Protein AF-A0A2J6X4W5-F1 (afdb_monomer)

Secondary structure (DSSP, 8-state):
---HHHHHHHHHHT---HHHHHHHHHHHHHHHHHHHHS---EEEEEETTTTEEEEEEEEEE-SS-S-TTTEE-HHHHTTT-SS--TT-EEEEEE-GGG--

Organism: NCBI:txid693075

InterPro domains:
  IPR013735 Transcription factor NusA, N-terminal [PF08529] (4-94)
  IPR030842 Transcription factor NusA, prokaryotes [PTHR22648] (5-98)
  IPR036555 NusA, N-terminal domain superfamily [G3DSA:3.30.1480.10] (4-100)
  IPR036555 NusA, N-terminal domain superfamily [SSF69705] (5-97)

Mean predicted aligned error: 3.82 Å

Nearest PDB structures (foldseek):
  2mt4-assembly1_A  TM=7.491E-01  e=1.022E-05  Bacillus subtilis subsp. subtilis str. 168
  1hh2-assembly1_P  TM=7.372E-01  e=2.502E-05  Thermotoga maritima
  2kwp-assembly1_A  TM=6.740E-01  e=2.502E-05  Escherichia coli K-12
  7ubn-assembly1_N  TM=5.355E-01  e=2.066E-04  Escherichia coli
  5ms0-assembly1_M  TM=5.727E-01  e=3.676E-03  Escherichia coli K-12

pLDDT: mean 92.98, std 5.66, range [69.38, 98.5]

Structure (mmCIF, N/CA/C/O backbone):
data_AF-A0A2J6X4W5-F1
#
_entry.id   AF-A0A2J6X4W5-F1
#
loop_
_atom_site.group_PDB
_atom_site.id
_atom_site.type_symbol
_atom_site.label_atom_id
_atom_site.label_alt_id
_atom_site.label_comp_id
_atom_site.label_asym_id
_atom_site.label_entity_id
_atom_site.label_seq_id
_atom_site.pdbx_PDB_ins_code
_atom_site.Cartn_x
_atom_site.Cartn_y
_atom_site.Cartn_z
_atom_site.occupancy
_atom_site.B_iso_or_equiv
_atom_site.auth_seq_id
_atom_site.auth_comp_id
_atom_site.auth_asym_id
_atom_site.auth_atom_id
_atom_site.pdbx_PDB_model_num
ATOM 1 N N . MET A 1 1 ? -6.925 -5.078 11.619 1.00 71.31 1 MET A N 1
ATOM 2 C CA . MET A 1 1 ? -8.252 -4.434 11.614 1.00 71.31 1 MET A CA 1
ATOM 3 C C . MET A 1 1 ? -8.226 -3.403 12.722 1.00 71.31 1 MET A C 1
ATOM 5 O O . MET A 1 1 ? -7.783 -3.751 13.809 1.00 71.31 1 MET A O 1
ATOM 9 N N . ILE A 1 2 ? -8.571 -2.154 12.424 1.00 79.44 2 ILE A N 1
ATOM 10 C CA . ILE A 1 2 ? -8.770 -1.116 13.432 1.00 79.44 2 ILE A CA 1
ATOM 11 C C . ILE A 1 2 ? -10.074 -1.424 14.159 1.00 79.44 2 ILE A C 1
ATOM 13 O O . ILE A 1 2 ? -11.086 -1.707 13.515 1.00 79.44 2 ILE A O 1
ATOM 17 N N . ASP A 1 3 ? -10.046 -1.352 15.484 1.00 85.62 3 ASP A N 1
ATOM 18 C CA . ASP A 1 3 ? -11.259 -1.424 16.282 1.00 85.62 3 ASP A CA 1
ATOM 19 C C . ASP A 1 3 ? -11.975 -0.065 16.287 1.00 85.62 3 ASP A C 1
ATOM 21 O O . ASP A 1 3 ? -11.535 0.900 16.913 1.00 85.62 3 ASP A O 1
ATOM 25 N N . ILE A 1 4 ? -13.081 0.012 15.547 1.00 83.88 4 ILE A N 1
ATOM 26 C CA . ILE A 1 4 ? -13.877 1.235 15.394 1.00 83.88 4 ILE A CA 1
ATOM 27 C C . ILE A 1 4 ? -14.533 1.648 16.714 1.00 83.88 4 ILE A C 1
ATOM 29 O O . ILE A 1 4 ? -14.731 2.840 16.944 1.00 83.88 4 ILE A O 1
ATOM 33 N N . GLU A 1 5 ? -14.855 0.691 17.585 1.00 84.62 5 GLU A N 1
ATOM 34 C CA . GLU A 1 5 ? -15.455 1.002 18.883 1.00 84.62 5 GLU A CA 1
ATOM 35 C C . GLU A 1 5 ? -14.441 1.720 19.781 1.00 84.62 5 GLU A C 1
ATOM 37 O O . GLU A 1 5 ? -1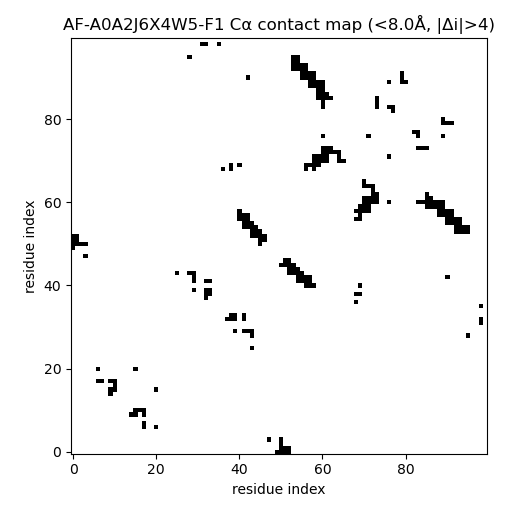4.763 2.738 20.392 1.00 84.62 5 GLU A O 1
ATOM 42 N N . THR A 1 6 ? -13.181 1.271 19.761 1.00 86.19 6 THR A N 1
ATOM 43 C CA . THR A 1 6 ? -12.072 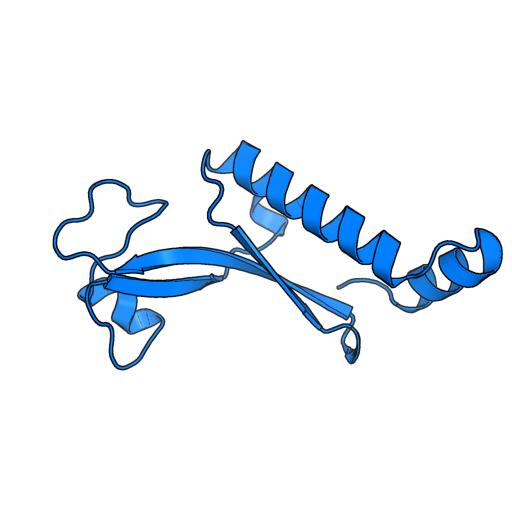1.971 20.425 1.00 86.19 6 THR A CA 1
ATOM 44 C C . THR A 1 6 ? -11.921 3.405 19.907 1.00 86.19 6 THR A C 1
ATOM 46 O O . THR A 1 6 ? -11.822 4.329 20.711 1.00 86.19 6 THR A O 1
ATOM 49 N N . LEU A 1 7 ? -11.980 3.627 18.588 1.00 86.19 7 LEU A N 1
ATOM 50 C CA . LEU A 1 7 ? -11.898 4.985 18.027 1.00 86.19 7 LEU A CA 1
ATOM 51 C C . LEU A 1 7 ? -13.044 5.895 18.495 1.00 86.19 7 LEU A C 1
ATOM 53 O O . LEU A 1 7 ? -12.806 7.057 18.814 1.00 86.19 7 LEU A O 1
ATOM 57 N N . ARG A 1 8 ? -14.278 5.378 18.567 1.00 85.12 8 ARG A N 1
ATOM 58 C CA . ARG A 1 8 ? -15.441 6.140 19.061 1.00 85.12 8 ARG A CA 1
ATOM 59 C C . ARG A 1 8 ? -15.312 6.517 20.531 1.00 85.12 8 ARG A C 1
ATOM 61 O O . ARG A 1 8 ? -15.739 7.603 20.918 1.00 85.12 8 ARG A O 1
ATOM 68 N N . ASN A 1 9 ? -14.755 5.623 21.347 1.00 87.94 9 ASN A N 1
ATOM 69 C CA . ASN A 1 9 ? -14.535 5.902 22.762 1.00 87.94 9 ASN A CA 1
ATOM 70 C C . ASN A 1 9 ? -13.503 7.017 22.940 1.00 87.94 9 ASN A C 1
ATOM 72 O O . ASN A 1 9 ? -13.777 7.961 23.673 1.00 87.94 9 ASN A O 1
ATOM 76 N N . ILE A 1 10 ? -12.392 6.974 22.197 1.00 85.94 10 ILE A N 1
ATOM 77 C CA . ILE A 1 10 ? -11.375 8.036 22.236 1.00 85.94 10 ILE A CA 1
ATOM 78 C C . ILE A 1 10 ? -11.971 9.379 21.783 1.00 85.94 10 ILE A C 1
ATOM 80 O O . ILE A 1 10 ? -11.762 10.392 22.444 1.00 85.94 10 ILE A O 1
ATOM 84 N N . GLU A 1 11 ? -12.782 9.392 20.721 1.00 88.19 11 GLU A N 1
ATOM 85 C CA . GLU A 1 11 ? -13.472 10.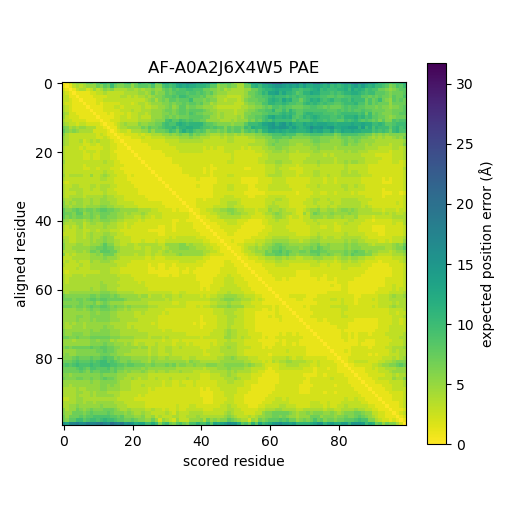607 20.256 1.00 88.19 11 GLU A CA 1
ATOM 86 C C . GLU A 1 11 ? -14.390 11.205 21.334 1.00 88.19 11 GLU A C 1
ATOM 88 O O . GLU A 1 11 ? -14.465 12.423 21.493 1.00 88.19 11 GLU A O 1
ATOM 93 N N . LYS A 1 12 ? -15.062 10.355 22.116 1.00 89.44 12 LYS A N 1
ATOM 94 C CA . LYS A 1 12 ? -15.973 10.783 23.182 1.00 89.44 12 LYS A CA 1
ATOM 95 C C . LYS A 1 12 ? -15.255 11.227 24.462 1.00 89.44 12 LYS A C 1
ATOM 97 O O . LYS A 1 12 ? -15.742 12.140 25.126 1.00 89.44 12 LYS A O 1
ATOM 102 N N . GLU A 1 13 ? -14.175 10.550 24.841 1.00 90.81 13 GLU A N 1
ATOM 103 C CA . GLU A 1 13 ? -13.468 10.767 26.112 1.00 90.81 13 GLU A CA 1
ATOM 104 C C . GLU A 1 13 ? -12.406 11.864 26.003 1.00 90.81 13 GLU A C 1
ATOM 106 O O . GLU A 1 13 ? -12.361 12.758 26.845 1.00 90.81 13 GLU A O 1
ATOM 111 N N . GLU A 1 14 ? -11.605 11.833 24.938 1.00 87.50 14 GLU A N 1
ATOM 112 C CA . GLU A 1 14 ? -10.466 12.735 24.729 1.00 87.50 14 GLU A CA 1
ATOM 113 C C . GLU A 1 14 ? -10.813 13.905 23.791 1.00 87.50 14 GLU A C 1
ATOM 115 O O . GLU A 1 14 ? -10.050 14.862 23.672 1.00 87.50 14 GLU A O 1
ATOM 120 N N . GLY A 1 15 ? -11.964 13.848 23.106 1.00 88.56 15 GLY A N 1
ATOM 121 C CA . GLY A 1 15 ? -12.399 14.882 22.160 1.00 88.56 15 GLY A CA 1
ATOM 122 C C . GLY A 1 15 ? -11.604 14.912 20.852 1.00 88.56 15 GLY A C 1
ATOM 123 O O . GLY A 1 15 ? -11.739 15.865 20.086 1.00 88.56 15 GLY A O 1
ATOM 124 N N . ILE A 1 16 ? -10.777 13.894 20.597 1.00 87.56 16 ILE A N 1
ATOM 125 C CA . ILE A 1 16 ? -9.946 13.788 19.395 1.00 87.56 16 ILE A CA 1
ATOM 126 C C . ILE A 1 16 ? -10.785 13.162 18.274 1.00 87.56 16 ILE A C 1
ATOM 128 O O . ILE A 1 16 ? -11.227 12.019 18.421 1.00 87.56 16 ILE A O 1
ATOM 132 N N . PRO A 1 17 ? -11.004 13.851 17.141 1.00 90.44 17 PRO A N 1
ATOM 133 C CA . PRO A 1 17 ? -11.722 13.276 16.012 1.00 90.44 17 PRO A CA 1
ATOM 134 C C . PRO A 1 17 ? -11.079 11.961 15.567 1.00 90.44 17 PRO A C 1
ATOM 136 O O . PRO A 1 17 ? -9.862 11.872 15.399 1.00 90.44 17 PRO A O 1
ATOM 139 N N . LYS A 1 18 ? -11.893 10.930 15.322 1.00 85.44 18 LYS A N 1
ATOM 140 C CA . LYS A 1 18 ? -11.396 9.629 14.836 1.00 85.44 18 LYS A CA 1
ATOM 141 C C . LYS A 1 18 ? -10.513 9.776 13.594 1.00 85.44 18 LYS A C 1
ATOM 143 O O . LYS A 1 18 ? -9.545 9.036 13.455 1.00 85.44 18 LYS A O 1
ATOM 148 N N . GLU A 1 19 ? -10.834 10.723 12.713 1.00 87.50 19 GLU A N 1
ATOM 149 C CA . GLU A 1 19 ? -10.065 11.032 11.509 1.00 87.50 19 GLU A CA 1
ATOM 150 C C . GLU A 1 19 ? -8.614 11.422 11.834 1.00 87.50 19 GLU A C 1
ATOM 152 O O . GLU A 1 19 ? -7.703 10.908 11.191 1.00 87.50 19 GLU A O 1
ATOM 157 N N . GLU A 1 20 ? -8.389 12.221 12.879 1.00 90.75 20 GLU A N 1
ATOM 158 C CA . GLU A 1 20 ? -7.050 12.629 13.329 1.00 90.75 20 GLU A CA 1
ATOM 159 C C . GLU A 1 20 ? -6.251 11.428 13.858 1.00 90.75 20 GLU A C 1
ATOM 161 O O . GLU A 1 20 ? -5.091 11.224 13.505 1.00 90.75 20 GLU A O 1
ATOM 166 N N . ILE A 1 21 ? -6.900 10.547 14.626 1.00 89.12 21 ILE A N 1
ATOM 167 C CA . ILE A 1 21 ? -6.278 9.304 15.112 1.00 89.12 21 ILE A CA 1
ATOM 168 C C . ILE A 1 21 ? -5.870 8.411 13.931 1.00 89.12 21 ILE A C 1
ATOM 170 O O . ILE A 1 21 ? -4.791 7.816 13.923 1.00 89.12 21 ILE A O 1
ATOM 174 N N . ILE A 1 22 ? -6.735 8.304 12.921 1.00 91.19 22 ILE A N 1
ATOM 175 C CA . ILE A 1 22 ? -6.472 7.512 11.717 1.00 91.19 22 ILE A CA 1
ATOM 176 C C . ILE A 1 22 ? -5.297 8.094 10.928 1.00 91.19 22 ILE A C 1
ATOM 178 O O . ILE A 1 22 ? -4.469 7.322 10.441 1.00 91.19 22 ILE A O 1
ATOM 182 N N . GLU A 1 23 ? -5.194 9.417 10.817 1.00 92.25 23 GLU A N 1
ATOM 183 C CA . GLU A 1 23 ? -4.061 10.085 10.171 1.00 92.25 23 GLU A CA 1
ATOM 184 C C . GLU A 1 23 ? -2.739 9.754 10.872 1.00 92.25 23 GLU A C 1
ATOM 186 O O . GLU A 1 23 ? -1.813 9.278 10.211 1.00 92.25 23 GLU A O 1
ATOM 191 N N . ILE A 1 24 ? -2.689 9.848 12.203 1.00 92.94 24 ILE A N 1
ATOM 192 C CA . ILE A 1 24 ? -1.501 9.489 12.999 1.00 92.94 24 ILE A CA 1
ATOM 193 C C . ILE A 1 24 ? -1.092 8.025 12.761 1.00 92.94 24 ILE A C 1
ATOM 195 O O . ILE A 1 24 ? 0.092 7.702 12.608 1.00 92.94 24 ILE A O 1
ATOM 199 N N . ILE A 1 25 ? -2.068 7.111 12.692 1.00 92.12 25 ILE A N 1
ATOM 200 C CA . ILE A 1 25 ? -1.812 5.693 12.398 1.00 92.12 25 ILE A CA 1
ATOM 201 C C . ILE A 1 25 ? -1.241 5.524 10.983 1.00 92.12 25 ILE A C 1
ATOM 203 O O . ILE A 1 25 ? -0.298 4.754 10.787 1.00 92.12 25 ILE A O 1
ATOM 207 N N . ILE A 1 26 ? -1.797 6.224 9.990 1.00 94.06 26 ILE A N 1
ATOM 208 C CA . ILE A 1 26 ? -1.312 6.178 8.605 1.00 94.06 26 ILE A CA 1
ATOM 209 C C . ILE A 1 26 ? 0.140 6.657 8.531 1.00 94.06 26 ILE A C 1
ATOM 211 O O . ILE A 1 26 ? 0.960 5.993 7.893 1.00 94.06 26 ILE A O 1
ATOM 215 N N . GLU A 1 27 ? 0.461 7.779 9.172 1.00 95.62 27 GLU A N 1
ATOM 216 C CA . GLU A 1 27 ? 1.818 8.332 9.207 1.00 95.62 27 GLU A CA 1
ATOM 217 C C . GLU A 1 27 ? 2.799 7.355 9.853 1.00 95.62 27 GLU A C 1
ATOM 219 O O . GLU A 1 27 ? 3.814 7.016 9.246 1.00 95.62 27 GLU A O 1
ATOM 224 N N . SER A 1 28 ? 2.429 6.783 11.000 1.00 95.12 28 SER A N 1
ATOM 225 C CA . SER A 1 28 ? 3.241 5.779 11.700 1.00 95.12 28 SER A CA 1
ATOM 226 C C . SER A 1 28 ? 3.551 4.559 10.819 1.00 95.12 28 SER A C 1
ATOM 228 O O . SER A 1 28 ? 4.673 4.049 10.807 1.00 95.12 28 SER A O 1
ATOM 230 N N . ILE A 1 29 ? 2.572 4.087 10.036 1.00 95.69 29 ILE A N 1
ATOM 231 C CA . ILE A 1 29 ? 2.767 2.967 9.102 1.00 95.69 29 ILE A CA 1
ATOM 232 C C . ILE A 1 29 ? 3.716 3.361 7.963 1.00 95.69 29 ILE A C 1
ATOM 234 O O . ILE A 1 29 ? 4.582 2.565 7.591 1.00 95.69 29 ILE A O 1
ATOM 238 N N . LYS A 1 30 ? 3.575 4.569 7.403 1.00 96.31 30 LYS A N 1
ATOM 239 C CA . LYS A 1 30 ? 4.462 5.069 6.339 1.00 96.31 30 LYS A CA 1
ATOM 240 C C . LYS A 1 30 ? 5.899 5.229 6.830 1.00 96.31 30 LYS A C 1
ATOM 242 O O . LYS A 1 30 ? 6.828 4.849 6.120 1.00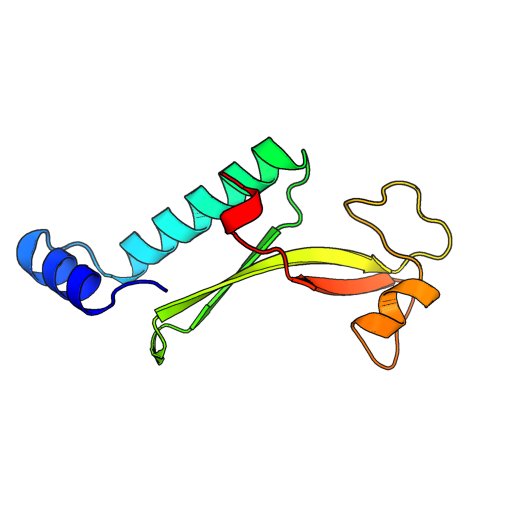 96.31 30 LYS A O 1
ATOM 247 N N . GLU A 1 31 ? 6.091 5.728 8.047 1.00 96.50 31 GLU A N 1
ATOM 248 C CA . GLU A 1 31 ? 7.411 5.830 8.674 1.00 96.50 31 GLU A CA 1
ATOM 249 C C . GLU A 1 31 ? 8.045 4.456 8.896 1.00 96.50 31 GLU A C 1
ATOM 251 O O . GLU A 1 31 ? 9.212 4.249 8.555 1.00 96.50 31 GLU A O 1
ATOM 256 N N . ALA A 1 32 ? 7.276 3.494 9.413 1.00 95.94 32 ALA A N 1
ATOM 257 C CA . ALA A 1 32 ? 7.745 2.125 9.589 1.00 95.94 32 ALA A CA 1
ATOM 258 C C . ALA A 1 32 ? 8.125 1.479 8.246 1.00 95.94 32 ALA A C 1
ATOM 260 O O . ALA A 1 32 ? 9.178 0.849 8.145 1.00 95.94 32 ALA A O 1
ATOM 261 N N . TYR A 1 33 ? 7.327 1.699 7.194 1.00 96.81 33 TYR A N 1
ATOM 262 C CA . TYR A 1 33 ? 7.660 1.272 5.835 1.00 96.81 33 TYR A CA 1
ATOM 263 C C . TYR A 1 33 ? 8.975 1.893 5.353 1.00 96.81 33 TYR A C 1
ATOM 265 O O . TYR A 1 33 ? 9.876 1.163 4.936 1.00 96.81 33 TYR A O 1
ATOM 273 N N . LYS A 1 34 ? 9.119 3.220 5.469 1.00 95.69 34 LYS A N 1
ATOM 274 C CA . LYS A 1 34 ? 10.337 3.940 5.074 1.00 95.69 34 LYS A CA 1
ATOM 275 C C . LYS A 1 34 ? 11.561 3.418 5.817 1.00 95.69 34 LYS A C 1
ATOM 277 O O . LYS A 1 34 ? 12.601 3.197 5.208 1.00 95.69 34 LYS A O 1
ATOM 282 N N . LYS A 1 35 ? 11.443 3.173 7.122 1.00 95.56 35 LYS A N 1
ATOM 283 C CA . LYS A 1 35 ? 12.527 2.618 7.940 1.00 95.56 35 LYS A CA 1
ATOM 284 C C . LYS A 1 35 ? 12.907 1.195 7.519 1.00 95.56 35 LYS A C 1
ATOM 286 O O . LYS A 1 35 ? 14.084 0.854 7.574 1.00 95.56 35 LYS A O 1
ATOM 291 N N . HIS A 1 36 ? 11.929 0.378 7.127 1.00 94.94 36 HIS A N 1
ATOM 292 C CA . HIS A 1 36 ? 12.149 -1.022 6.763 1.00 94.94 36 HIS A CA 1
ATOM 293 C C . HIS A 1 36 ? 12.733 -1.184 5.352 1.00 94.94 36 HIS A C 1
ATOM 295 O O . HIS A 1 36 ? 13.672 -1.952 5.163 1.00 94.94 36 HIS A O 1
ATOM 301 N N . PHE A 1 37 ? 12.190 -0.469 4.364 1.00 93.88 37 PHE A N 1
ATOM 302 C CA . PHE A 1 37 ? 12.563 -0.632 2.954 1.00 93.88 37 PHE A CA 1
ATOM 303 C C . PHE A 1 37 ? 13.506 0.457 2.432 1.00 93.88 37 PHE A C 1
ATOM 305 O O . PHE A 1 37 ? 14.116 0.271 1.387 1.00 93.88 37 PHE A O 1
ATOM 312 N N . GLY A 1 38 ? 13.639 1.586 3.130 1.00 94.25 38 GLY A N 1
ATOM 313 C CA . GLY A 1 38 ? 14.426 2.733 2.667 1.00 94.25 38 GLY A CA 1
ATOM 314 C C . GLY A 1 38 ? 13.737 3.585 1.596 1.00 94.25 38 GLY A C 1
ATOM 315 O O . GLY A 1 38 ? 14.322 4.567 1.152 1.00 94.25 38 GLY A O 1
ATOM 316 N N . GLU A 1 39 ? 12.504 3.246 1.210 1.00 93.38 39 GLU A N 1
ATOM 317 C CA . GLU A 1 39 ? 11.722 3.936 0.178 1.00 93.38 39 GLU A CA 1
ATOM 318 C C . GLU A 1 39 ? 10.501 4.654 0.758 1.00 93.38 39 GLU A C 1
ATOM 320 O O . GLU A 1 39 ? 9.903 4.222 1.744 1.00 93.38 39 GLU A O 1
ATOM 325 N N . GLU A 1 40 ? 10.078 5.733 0.102 1.00 94.81 40 GLU A N 1
ATOM 326 C CA . GLU A 1 40 ? 8.909 6.535 0.504 1.00 94.81 40 GLU A CA 1
ATOM 327 C C . GLU A 1 40 ? 7.674 6.271 -0.368 1.00 94.81 40 GLU A C 1
ATOM 329 O O . GLU A 1 40 ? 6.650 6.936 -0.238 1.00 94.81 40 GLU A O 1
ATOM 334 N N . ASN A 1 41 ? 7.735 5.257 -1.231 1.00 96.44 41 ASN A N 1
ATOM 335 C CA . ASN A 1 41 ? 6.679 4.892 -2.175 1.00 96.44 41 ASN A CA 1
ATOM 336 C C . ASN A 1 41 ? 5.500 4.127 -1.543 1.00 96.44 41 ASN A C 1
ATOM 338 O O . ASN A 1 41 ? 4.824 3.352 -2.221 1.00 96.44 41 ASN A O 1
ATOM 342 N N . SER A 1 42 ? 5.244 4.310 -0.247 1.00 97.19 42 SER A N 1
ATOM 343 C CA . SER A 1 42 ? 4.130 3.644 0.425 1.00 97.19 42 SER A CA 1
ATOM 344 C C . SER A 1 42 ? 2.803 4.364 0.201 1.00 97.19 42 SER A C 1
ATOM 346 O O . SER A 1 42 ? 2.674 5.579 0.356 1.00 97.19 42 SER A O 1
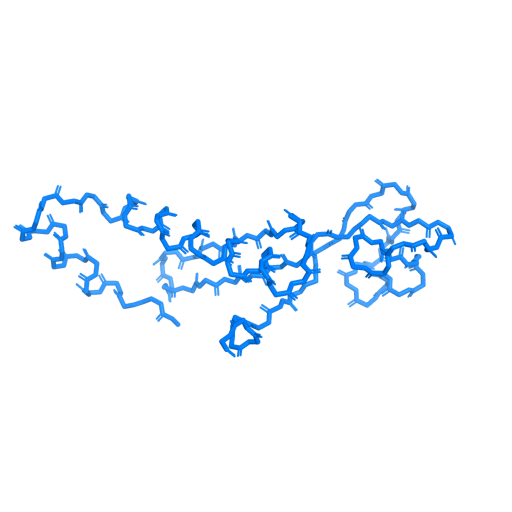ATOM 348 N N . VAL A 1 43 ? 1.769 3.582 -0.093 1.00 97.19 43 VAL A N 1
ATOM 349 C CA . VAL A 1 43 ? 0.383 4.040 -0.180 1.00 97.19 43 VAL A CA 1
ATOM 350 C C . VAL A 1 43 ? -0.435 3.269 0.842 1.00 97.19 43 VAL A C 1
ATOM 352 O O . VAL A 1 43 ? -0.507 2.044 0.801 1.00 97.19 43 VAL A O 1
ATOM 355 N N . VAL A 1 44 ? -1.079 3.986 1.759 1.00 96.62 44 VAL A N 1
ATOM 356 C CA . VAL A 1 44 ? -1.979 3.399 2.755 1.00 96.62 44 VAL A CA 1
ATOM 357 C C . VAL A 1 44 ? -3.413 3.698 2.342 1.00 96.62 44 VAL A C 1
ATOM 359 O O . VAL A 1 44 ? -3.764 4.850 2.094 1.00 96.62 44 VAL A O 1
ATOM 362 N N . LYS A 1 45 ? -4.246 2.662 2.252 1.00 95.38 45 LYS A N 1
ATOM 363 C CA . LYS A 1 45 ? -5.685 2.787 1.999 1.00 95.38 45 LYS A CA 1
ATOM 364 C C . LYS A 1 45 ? -6.453 2.325 3.223 1.00 95.38 45 LYS A C 1
ATOM 366 O O . LYS A 1 45 ? -6.190 1.241 3.745 1.00 95.38 45 LYS A O 1
ATOM 371 N N . VAL A 1 46 ? -7.430 3.123 3.635 1.00 92.00 46 VAL A N 1
ATOM 372 C CA . VAL A 1 46 ? -8.272 2.835 4.795 1.00 92.00 46 VAL A CA 1
ATOM 373 C C . VAL A 1 46 ? -9.719 2.662 4.350 1.00 92.00 46 VAL A C 1
ATOM 375 O O . VAL A 1 46 ? -10.254 3.470 3.594 1.00 92.00 46 VAL A O 1
ATOM 378 N N . ASN A 1 47 ? -10.359 1.599 4.826 1.00 90.62 47 ASN A N 1
ATOM 379 C CA . ASN A 1 47 ? -11.796 1.398 4.729 1.00 90.62 47 ASN A CA 1
ATOM 380 C C . ASN A 1 47 ? -12.394 1.467 6.134 1.00 90.62 47 ASN A C 1
ATOM 382 O O . ASN A 1 47 ? -12.383 0.483 6.874 1.00 90.62 47 ASN A O 1
ATOM 386 N N . LEU A 1 48 ? -12.935 2.634 6.480 1.00 83.06 48 LEU A N 1
ATOM 387 C CA . LEU A 1 48 ? -13.493 2.912 7.804 1.00 83.06 48 LEU A CA 1
ATOM 388 C C . LEU A 1 48 ? -14.744 2.100 8.117 1.00 83.06 48 LEU A C 1
ATOM 390 O O . LEU A 1 48 ? -14.936 1.695 9.257 1.00 83.06 48 LEU A O 1
ATOM 394 N N . ALA A 1 49 ? -15.559 1.793 7.107 1.00 84.94 49 ALA A N 1
ATOM 395 C CA . ALA A 1 49 ? -16.754 0.975 7.296 1.00 84.94 49 ALA A CA 1
ATOM 396 C C . ALA A 1 49 ? -16.414 -0.459 7.735 1.00 84.94 49 ALA A C 1
ATOM 398 O O . ALA A 1 49 ? -17.212 -1.098 8.414 1.00 84.94 49 ALA A O 1
ATOM 399 N N . LYS A 1 50 ? -15.232 -0.961 7.350 1.00 85.81 50 LYS A N 1
ATOM 400 C CA . LYS A 1 50 ? -14.740 -2.300 7.708 1.00 85.81 50 LYS A CA 1
ATOM 401 C C . LYS A 1 50 ? -13.632 -2.296 8.765 1.00 85.81 50 LYS A C 1
ATOM 403 O O . LYS A 1 50 ? -13.178 -3.364 9.159 1.00 85.81 50 LYS A O 1
ATOM 408 N N . GLY A 1 51 ? -13.140 -1.124 9.169 1.00 84.88 51 GLY A N 1
ATOM 409 C CA . GLY A 1 51 ? -11.923 -1.013 9.977 1.00 84.88 51 GLY A CA 1
ATOM 410 C C . GLY A 1 51 ? -10.691 -1.642 9.307 1.00 84.88 51 GLY A C 1
ATOM 411 O O . GLY A 1 51 ? -9.799 -2.150 9.985 1.00 84.88 51 GLY A O 1
ATOM 412 N N . GLU A 1 52 ? -10.618 -1.674 7.976 1.00 90.88 52 GLU A N 1
ATOM 413 C CA . GLU A 1 52 ? -9.474 -2.259 7.263 1.00 90.88 52 GLU A CA 1
ATOM 414 C C . GLU A 1 52 ? -8.440 -1.182 6.918 1.00 90.88 52 GLU A C 1
ATOM 416 O O . GLU A 1 52 ? -8.782 -0.153 6.340 1.00 90.88 52 GLU A O 1
ATOM 421 N N . ILE A 1 53 ? -7.164 -1.453 7.206 1.00 92.31 53 ILE A N 1
ATOM 422 C CA . ILE A 1 53 ? -6.023 -0.713 6.655 1.00 92.31 53 ILE A CA 1
ATOM 423 C C . ILE A 1 53 ? -5.261 -1.665 5.747 1.00 92.31 53 ILE A C 1
ATOM 425 O O . ILE A 1 53 ? -4.951 -2.788 6.151 1.00 92.31 53 ILE A O 1
ATOM 429 N N . ARG A 1 54 ? -4.931 -1.202 4.546 1.00 95.56 54 ARG A N 1
ATOM 430 C CA . ARG A 1 54 ? -4.044 -1.907 3.623 1.00 95.56 54 ARG A CA 1
ATOM 431 C C . ARG A 1 54 ? -2.891 -1.006 3.231 1.00 95.56 54 ARG A C 1
ATOM 433 O O . ARG A 1 54 ? -3.091 0.174 2.947 1.00 95.56 54 ARG A O 1
ATOM 440 N N . LEU A 1 55 ? -1.704 -1.586 3.211 1.00 97.38 55 LEU A N 1
ATOM 441 C CA . LEU A 1 55 ? -0.470 -0.933 2.816 1.00 97.38 55 LEU A CA 1
ATOM 442 C C . LEU A 1 55 ? -0.047 -1.472 1.455 1.00 97.38 55 LEU A C 1
ATOM 444 O O . LEU A 1 55 ? -0.154 -2.668 1.195 1.00 97.38 55 LEU A O 1
ATOM 448 N N . TYR A 1 56 ? 0.447 -0.587 0.603 1.00 98.06 56 TYR A N 1
ATOM 449 C CA . TYR A 1 56 ? 0.940 -0.923 -0.719 1.00 98.06 56 TYR A CA 1
ATOM 450 C C . TYR A 1 56 ? 2.282 -0.247 -0.968 1.00 98.06 56 TYR A C 1
ATOM 452 O O . TYR A 1 56 ? 2.496 0.878 -0.521 1.00 98.06 56 TYR A O 1
ATOM 460 N N . ALA A 1 57 ? 3.141 -0.908 -1.734 1.00 97.94 57 ALA A N 1
ATOM 461 C CA . ALA A 1 57 ? 4.261 -0.282 -2.417 1.00 97.94 57 ALA A CA 1
ATOM 462 C C . ALA A 1 57 ? 3.790 0.170 -3.805 1.00 97.94 57 ALA A C 1
ATOM 464 O O . ALA A 1 57 ? 3.292 -0.640 -4.592 1.00 97.94 57 ALA A O 1
ATOM 465 N N . GLU A 1 58 ? 3.927 1.455 -4.104 1.00 98.19 58 GLU A N 1
ATOM 466 C CA . GLU A 1 58 ? 3.674 2.007 -5.429 1.00 98.19 58 GLU A CA 1
ATOM 467 C C . GLU A 1 58 ? 4.934 1.874 -6.285 1.00 98.19 58 GLU A C 1
ATOM 469 O O . GLU A 1 58 ? 5.972 2.459 -5.976 1.00 98.19 58 GLU A O 1
ATOM 474 N N . LYS A 1 59 ? 4.858 1.096 -7.365 1.00 98.25 59 LYS A N 1
ATOM 475 C CA . LYS A 1 59 ? 5.987 0.889 -8.275 1.00 98.25 59 LYS A CA 1
ATOM 476 C C . LYS A 1 59 ? 5.705 1.450 -9.654 1.00 98.25 59 LYS A C 1
ATOM 478 O O . LYS A 1 59 ? 4.591 1.324 -10.161 1.00 98.25 59 LYS A O 1
ATOM 483 N N . THR A 1 60 ? 6.730 2.028 -10.267 1.00 98.44 60 THR A N 1
ATOM 484 C CA . THR A 1 60 ? 6.671 2.527 -11.644 1.00 98.44 60 THR A CA 1
ATOM 485 C C . THR A 1 60 ? 7.034 1.410 -12.612 1.00 98.44 60 THR A C 1
ATOM 487 O O . THR A 1 60 ? 8.032 0.712 -12.422 1.00 98.44 60 THR A O 1
ATOM 490 N N . ILE A 1 61 ? 6.226 1.229 -13.652 1.00 98.50 61 ILE A N 1
ATOM 491 C CA . ILE A 1 61 ? 6.484 0.241 -14.696 1.00 98.50 61 ILE A CA 1
ATOM 492 C C . ILE A 1 61 ? 7.566 0.795 -15.629 1.00 98.50 61 ILE A C 1
ATOM 494 O O . ILE A 1 61 ? 7.368 1.837 -16.255 1.00 98.50 61 ILE A O 1
ATOM 498 N N . VAL A 1 62 ? 8.700 0.104 -15.743 1.00 98.50 62 VAL A N 1
ATOM 499 C CA . VAL A 1 62 ? 9.867 0.546 -16.528 1.00 98.50 62 VAL A CA 1
ATOM 500 C C . VAL A 1 62 ? 10.434 -0.588 -17.376 1.00 98.50 62 VAL A C 1
ATOM 502 O O . VAL A 1 62 ? 10.373 -1.752 -16.990 1.00 98.50 62 VAL A O 1
ATOM 505 N N . GLU A 1 63 ? 11.017 -0.265 -18.531 1.00 97.12 63 GLU A N 1
ATOM 506 C CA . GLU A 1 63 ? 11.646 -1.272 -19.403 1.00 97.12 63 GLU A CA 1
ATOM 507 C C . GLU A 1 63 ? 12.877 -1.917 -18.753 1.00 97.12 63 GLU A C 1
ATOM 509 O O . GLU A 1 63 ? 13.082 -3.127 -18.861 1.00 97.12 63 GLU A O 1
ATOM 514 N N . HIS A 1 64 ? 13.669 -1.116 -18.037 1.00 97.38 64 HIS A N 1
ATOM 515 C CA . HIS A 1 64 ? 14.885 -1.543 -17.356 1.00 97.38 64 HIS A CA 1
ATOM 516 C C . HIS A 1 64 ? 14.797 -1.190 -15.873 1.00 97.38 64 HIS A C 1
ATOM 518 O O . HIS A 1 64 ? 14.859 -0.021 -15.510 1.00 97.38 64 HIS A O 1
ATOM 524 N N . VAL A 1 65 ? 14.647 -2.209 -15.026 1.00 98.00 65 VAL A N 1
ATOM 525 C CA . VAL A 1 65 ? 14.568 -2.042 -13.570 1.00 98.00 65 VAL A CA 1
ATOM 526 C C . VAL A 1 65 ? 15.964 -1.769 -13.011 1.00 98.00 65 VAL A C 1
ATOM 528 O O . VAL A 1 65 ? 16.855 -2.614 -13.108 1.00 98.00 65 VAL A O 1
ATOM 531 N N . MET A 1 66 ? 16.139 -0.599 -12.407 1.00 97.12 66 MET A N 1
ATOM 532 C CA . MET A 1 66 ? 17.327 -0.191 -11.661 1.00 97.12 66 MET A CA 1
ATOM 533 C C . MET A 1 66 ? 17.104 -0.255 -10.150 1.00 97.12 66 MET A C 1
ATOM 535 O O . MET A 1 66 ? 18.016 -0.634 -9.416 1.00 97.12 66 MET A O 1
ATOM 539 N N . ASN A 1 67 ? 15.897 0.080 -9.686 1.00 96.69 67 ASN A N 1
ATOM 540 C CA . ASN A 1 67 ? 15.520 0.002 -8.279 1.00 96.69 67 ASN A CA 1
ATOM 541 C C . ASN A 1 67 ? 14.307 -0.923 -8.090 1.00 96.69 67 ASN A C 1
ATOM 543 O O . ASN A 1 67 ? 13.168 -0.462 -8.160 1.00 96.69 67 ASN A O 1
ATOM 547 N N . PRO A 1 68 ? 14.512 -2.212 -7.764 1.00 95.94 68 PRO A N 1
ATOM 548 C CA . PRO A 1 68 ? 13.416 -3.160 -7.579 1.00 95.94 68 PRO A CA 1
ATOM 549 C C . PRO A 1 68 ? 12.423 -2.791 -6.470 1.00 95.94 68 PRO A C 1
ATOM 551 O O . PRO A 1 68 ? 11.357 -3.399 -6.404 1.00 95.94 68 PRO A O 1
ATOM 554 N N . LEU A 1 69 ? 12.740 -1.848 -5.575 1.00 95.56 69 LEU A N 1
ATOM 555 C CA . LEU A 1 69 ? 11.815 -1.392 -4.534 1.00 95.56 69 LEU A CA 1
ATOM 556 C C . LEU A 1 69 ? 10.821 -0.342 -5.054 1.00 95.56 69 LEU A C 1
ATOM 558 O O . LEU A 1 69 ? 9.672 -0.333 -4.610 1.00 95.56 69 LEU A O 1
ATOM 562 N N . ALA A 1 70 ? 11.222 0.473 -6.033 1.00 97.19 70 ALA A N 1
ATOM 563 C CA . AL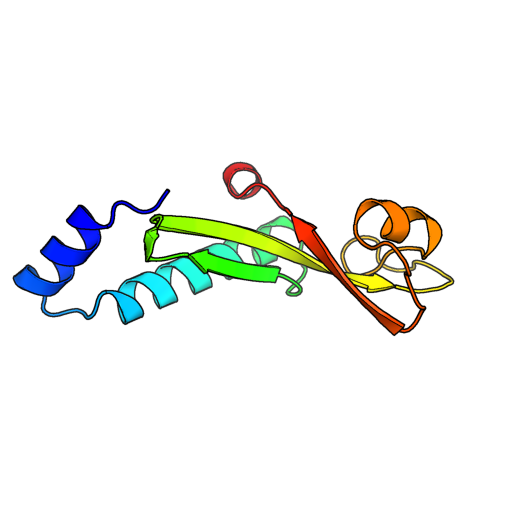A A 1 70 ? 10.412 1.545 -6.623 1.00 97.19 70 ALA A CA 1
ATOM 564 C C . ALA A 1 70 ? 9.938 1.251 -8.059 1.00 97.19 70 ALA A C 1
ATOM 566 O O . ALA A 1 70 ? 9.062 1.940 -8.585 1.00 97.19 70 ALA A O 1
ATOM 567 N N . GLU A 1 71 ? 10.487 0.222 -8.698 1.00 98.38 71 GLU A N 1
ATOM 568 C CA . GLU A 1 71 ? 10.287 -0.085 -10.112 1.00 98.38 71 GLU A CA 1
ATOM 569 C C . GLU A 1 71 ? 9.909 -1.551 -10.331 1.00 98.38 71 GLU A C 1
ATOM 571 O O . GLU A 1 71 ? 10.228 -2.436 -9.532 1.00 98.38 71 GLU A O 1
ATOM 576 N N . ILE A 1 72 ? 9.210 -1.808 -11.434 1.00 98.44 72 ILE A N 1
ATOM 577 C CA . ILE A 1 72 ? 8.764 -3.141 -11.835 1.00 98.44 72 ILE A CA 1
ATOM 578 C C . ILE A 1 72 ? 8.778 -3.271 -13.359 1.00 98.44 72 ILE A C 1
ATOM 580 O O . ILE A 1 72 ? 8.479 -2.320 -14.081 1.00 98.44 72 ILE A O 1
ATOM 584 N N . SER A 1 73 ? 9.111 -4.455 -13.870 1.00 98.25 73 SER A N 1
ATOM 585 C CA . SER A 1 73 ? 9.049 -4.716 -15.310 1.00 98.25 73 SER A CA 1
ATOM 586 C C . SER A 1 73 ? 7.591 -4.857 -15.789 1.00 98.25 73 SER A C 1
ATOM 588 O O . SER A 1 73 ? 6.745 -5.326 -15.022 1.00 98.25 73 SER A O 1
ATOM 590 N N . PRO A 1 74 ? 7.256 -4.549 -17.061 1.00 97.81 74 PRO A N 1
ATOM 591 C CA . PRO A 1 74 ? 5.915 -4.790 -17.599 1.00 97.81 74 PRO A CA 1
ATOM 592 C C . PRO A 1 74 ? 5.469 -6.246 -17.436 1.00 97.81 74 PRO A C 1
ATOM 594 O O . PRO A 1 74 ? 4.308 -6.517 -17.147 1.00 97.81 74 PRO A O 1
ATOM 597 N N . LYS A 1 75 ? 6.411 -7.190 -17.562 1.00 97.12 75 LYS A N 1
ATOM 598 C CA . LYS A 1 75 ? 6.157 -8.623 -17.391 1.00 97.12 75 LYS A CA 1
ATOM 599 C C . LYS A 1 75 ? 5.726 -8.967 -15.966 1.00 97.12 75 LYS A C 1
ATOM 601 O O . LYS A 1 75 ? 4.803 -9.753 -15.790 1.00 97.12 75 LYS A O 1
ATOM 606 N N . GLU A 1 76 ? 6.392 -8.414 -14.957 1.00 97.06 76 GLU A N 1
ATOM 607 C CA . GLU A 1 76 ? 6.017 -8.637 -13.557 1.00 97.06 76 GLU A CA 1
ATOM 608 C C . GLU A 1 76 ? 4.740 -7.883 -13.179 1.00 97.06 76 GLU A C 1
ATOM 610 O O . GLU A 1 76 ? 3.934 -8.400 -12.404 1.00 97.06 76 GLU A O 1
ATOM 615 N N . ALA A 1 77 ? 4.524 -6.699 -13.761 1.00 97.50 77 ALA A N 1
ATOM 616 C CA . ALA A 1 77 ? 3.341 -5.878 -13.531 1.00 97.50 77 ALA A CA 1
ATOM 617 C C . ALA A 1 77 ? 2.033 -6.568 -13.966 1.00 97.50 77 ALA A C 1
ATOM 619 O O . ALA A 1 77 ? 0.992 -6.296 -13.370 1.00 97.50 77 ALA A O 1
ATOM 620 N N . LEU A 1 78 ? 2.084 -7.518 -14.911 1.00 96.62 78 LEU A N 1
ATOM 621 C CA . LEU A 1 78 ? 0.932 -8.341 -15.319 1.00 96.62 78 LEU A CA 1
ATOM 622 C C . LEU A 1 78 ? 0.278 -9.117 -14.166 1.00 96.62 78 LEU A C 1
ATOM 624 O O . LEU A 1 78 ? -0.892 -9.470 -14.253 1.00 96.62 78 LEU A O 1
ATOM 628 N N . A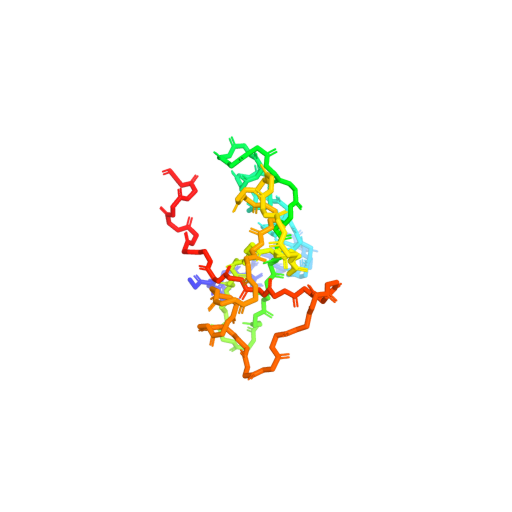SN A 1 79 ? 1.001 -9.378 -13.073 1.00 96.88 79 ASN A N 1
ATOM 629 C CA . ASN A 1 79 ? 0.419 -10.040 -11.900 1.00 96.88 79 ASN A CA 1
ATOM 630 C C . ASN A 1 79 ? -0.515 -9.121 -11.094 1.00 96.88 79 ASN A C 1
ATOM 632 O O . ASN A 1 79 ? -1.206 -9.587 -10.191 1.00 96.88 79 ASN A O 1
ATOM 636 N N . PHE A 1 80 ? -0.507 -7.820 -11.389 1.00 95.75 80 PHE A N 1
ATOM 637 C CA . PHE A 1 80 ? -1.180 -6.786 -10.606 1.00 95.75 80 PHE A CA 1
ATOM 638 C C . PHE A 1 80 ? -2.097 -5.889 -11.456 1.00 95.75 80 PHE A C 1
ATOM 640 O O . PHE A 1 80 ? -2.958 -5.207 -10.905 1.00 95.75 80 PHE A O 1
ATOM 647 N N . THR A 1 81 ? -1.921 -5.867 -12.781 1.00 94.25 81 THR A N 1
ATOM 648 C CA . THR A 1 81 ? -2.760 -5.121 -13.731 1.00 94.25 81 THR A CA 1
ATOM 649 C C . THR A 1 81 ? -2.823 -5.832 -15.083 1.00 94.25 81 THR A C 1
ATOM 651 O O . THR A 1 81 ? -1.822 -6.375 -15.545 1.00 94.25 81 THR A O 1
ATOM 654 N N . ASP A 1 82 ? -3.981 -5.798 -15.743 1.00 94.81 82 ASP A N 1
ATOM 655 C CA . ASP A 1 82 ? -4.216 -6.527 -16.999 1.00 94.81 82 ASP A CA 1
ATOM 656 C C . ASP A 1 82 ? -3.506 -5.906 -18.215 1.00 94.81 82 ASP A C 1
ATOM 658 O O . ASP A 1 82 ? -3.250 -6.589 -19.206 1.00 94.81 82 ASP A O 1
ATOM 662 N N . ASN A 1 83 ? -3.197 -4.606 -18.172 1.00 95.56 83 ASN A N 1
ATOM 663 C CA . ASN A 1 83 ? -2.595 -3.879 -19.294 1.00 95.56 83 ASN A CA 1
ATOM 664 C C . ASN A 1 83 ? -1.467 -2.946 -18.822 1.00 95.56 83 ASN A C 1
ATOM 666 O O . ASN A 1 83 ? -1.643 -1.725 -18.825 1.00 95.56 83 ASN A O 1
ATOM 670 N N . PRO A 1 84 ? -0.325 -3.497 -18.373 1.00 96.31 84 PRO A N 1
ATOM 671 C CA . PRO A 1 84 ? 0.776 -2.705 -17.852 1.00 96.31 84 PRO A CA 1
ATOM 672 C C . PRO A 1 84 ? 1.417 -1.879 -18.963 1.00 96.31 84 PRO A C 1
ATOM 674 O O . PRO A 1 84 ? 1.869 -2.422 -19.973 1.00 96.31 84 PRO A O 1
ATOM 677 N N . LYS A 1 85 ? 1.515 -0.565 -18.750 1.00 97.50 85 LYS A N 1
ATOM 678 C CA . LYS A 1 85 ? 2.235 0.332 -19.658 1.00 97.50 85 LYS A CA 1
ATOM 679 C C . LYS A 1 85 ? 3.417 0.973 -18.961 1.00 97.50 85 LYS A C 1
ATOM 681 O O . LYS A 1 85 ? 3.319 1.399 -17.815 1.00 97.50 85 LYS A O 1
ATOM 686 N N . VAL A 1 86 ? 4.529 1.066 -19.680 1.00 97.69 86 VAL A N 1
ATOM 687 C CA . VAL A 1 86 ? 5.718 1.782 -19.209 1.00 97.69 86 VAL A CA 1
ATOM 688 C C . VAL A 1 86 ? 5.345 3.229 -18.874 1.00 97.69 86 VAL A C 1
ATOM 690 O O . VAL A 1 86 ? 4.640 3.887 -19.638 1.00 97.69 86 VAL A O 1
ATOM 693 N N . GLY A 1 87 ? 5.799 3.702 -17.714 1.00 97.19 87 GLY A N 1
ATOM 694 C CA . GLY A 1 87 ? 5.484 5.019 -17.157 1.00 97.19 87 GLY A CA 1
ATOM 695 C C . GLY A 1 87 ? 4.226 5.064 -16.280 1.00 97.19 87 GLY A C 1
ATOM 696 O O . GLY A 1 87 ? 4.053 6.028 -15.537 1.00 97.19 87 GLY A O 1
ATOM 697 N N . GLU A 1 88 ? 3.367 4.039 -16.311 1.00 97.88 88 GLU A N 1
ATOM 698 C CA . GLU A 1 88 ? 2.259 3.916 -15.358 1.00 97.88 88 GLU A CA 1
ATOM 699 C C . GLU A 1 88 ? 2.747 3.353 -14.013 1.00 97.88 88 GLU A C 1
ATOM 701 O O . GLU A 1 88 ? 3.845 2.800 -13.891 1.00 97.88 88 GLU A O 1
ATOM 706 N N . LYS A 1 89 ? 1.911 3.504 -12.983 1.00 97.62 89 LYS A N 1
ATOM 707 C CA . LYS A 1 89 ? 2.181 3.002 -11.636 1.00 97.62 89 LYS A CA 1
ATOM 708 C C . LYS A 1 89 ? 1.256 1.851 -11.286 1.00 97.62 89 LYS A C 1
ATOM 710 O O . LYS A 1 89 ? 0.100 1.819 -11.703 1.00 97.62 89 LYS A O 1
ATOM 715 N N . VAL A 1 90 ? 1.753 0.940 -10.462 1.00 97.69 90 VAL A N 1
ATOM 716 C CA . VAL A 1 90 ? 0.989 -0.188 -9.936 1.00 97.69 90 VAL A CA 1
ATOM 717 C C . VAL A 1 90 ? 1.178 -0.302 -8.429 1.00 97.69 90 VAL A C 1
ATOM 719 O O . VAL A 1 90 ? 2.232 0.043 -7.896 1.00 97.69 90 VAL A O 1
ATOM 722 N N . LEU A 1 91 ? 0.141 -0.766 -7.736 1.00 97.81 91 LEU A N 1
ATOM 723 C CA . LEU A 1 91 ? 0.160 -0.966 -6.291 1.00 97.81 91 LEU A CA 1
ATOM 724 C C . LEU A 1 91 ? 0.361 -2.444 -5.977 1.00 97.81 91 LEU A C 1
ATOM 726 O O . LEU A 1 91 ? -0.426 -3.285 -6.408 1.00 97.81 91 LEU A O 1
ATOM 730 N N . ILE A 1 92 ? 1.380 -2.740 -5.179 1.00 96.62 92 ILE A N 1
ATOM 731 C CA . ILE A 1 92 ? 1.675 -4.088 -4.696 1.00 96.62 92 ILE A CA 1
ATOM 732 C C . ILE A 1 92 ? 1.359 -4.131 -3.209 1.00 96.62 92 ILE A C 1
ATOM 734 O O . ILE A 1 92 ? 1.933 -3.362 -2.445 1.00 96.62 92 ILE A O 1
ATOM 738 N N . GLU A 1 93 ? 0.434 -4.996 -2.796 1.00 96.75 93 GLU A N 1
ATOM 739 C CA . GLU A 1 93 ? 0.027 -5.094 -1.392 1.00 96.75 93 GLU A CA 1
ATOM 740 C C . GLU A 1 93 ? 1.173 -5.625 -0.521 1.00 96.75 93 GLU A C 1
ATOM 742 O O . GLU A 1 93 ? 1.77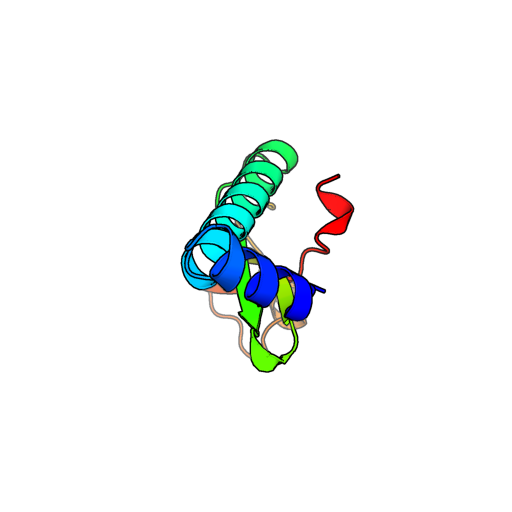2 -6.660 -0.815 1.00 96.75 93 GLU A O 1
ATOM 747 N N . ILE A 1 94 ? 1.454 -4.912 0.570 1.00 96.25 94 ILE A N 1
ATOM 748 C CA . ILE A 1 94 ? 2.462 -5.266 1.567 1.00 96.25 94 ILE A CA 1
ATOM 749 C C . ILE A 1 94 ? 1.739 -5.575 2.881 1.00 96.25 94 ILE A C 1
ATOM 751 O O . ILE A 1 94 ? 1.108 -4.690 3.468 1.00 96.25 94 ILE A O 1
ATOM 755 N N . PRO A 1 95 ? 1.822 -6.815 3.392 1.00 94.81 95 PRO A N 1
ATOM 756 C CA . PRO A 1 95 ? 1.274 -7.143 4.698 1.00 94.81 95 PRO A CA 1
ATOM 757 C C . PRO A 1 95 ? 1.926 -6.294 5.797 1.00 94.81 95 PRO A C 1
ATOM 759 O O . PRO A 1 95 ? 3.129 -6.384 6.018 1.00 94.81 95 PRO A O 1
ATOM 762 N N . ILE A 1 96 ? 1.127 -5.529 6.549 1.00 91.88 96 ILE A N 1
ATOM 763 C CA . ILE A 1 96 ? 1.615 -4.622 7.614 1.00 91.88 96 ILE A CA 1
ATOM 764 C C . ILE A 1 96 ? 2.466 -5.361 8.662 1.00 91.88 96 ILE A C 1
ATOM 766 O O . ILE A 1 96 ? 3.429 -4.807 9.178 1.00 91.88 96 ILE A O 1
ATOM 770 N N . LYS A 1 97 ? 2.177 -6.645 8.912 1.00 89.50 97 LYS A N 1
ATOM 771 C CA . LYS A 1 97 ? 2.968 -7.525 9.793 1.00 89.50 97 LYS A CA 1
ATOM 772 C C . LYS A 1 97 ? 4.437 -7.708 9.377 1.00 89.50 97 LYS A C 1
ATOM 774 O O . LYS A 1 97 ? 5.188 -8.321 10.116 1.00 89.50 97 LYS A O 1
ATOM 779 N N . MET A 1 98 ? 4.826 -7.279 8.176 1.00 88.62 98 MET A N 1
ATOM 780 C CA . MET A 1 98 ? 6.221 -7.306 7.727 1.00 88.62 98 MET A CA 1
ATOM 781 C C . MET A 1 98 ? 7.026 -6.106 8.236 1.00 88.62 98 MET A C 1
ATOM 783 O O . MET A 1 98 ? 8.246 -6.127 8.145 1.00 88.62 98 MET A O 1
ATOM 787 N N . LEU A 1 99 ? 6.360 -5.067 8.755 1.00 84.56 99 LEU A N 1
ATOM 788 C CA . LEU A 1 99 ? 7.007 -3.851 9.254 1.00 84.56 99 LEU A CA 1
ATOM 789 C C . LEU A 1 99 ? 7.448 -3.940 10.724 1.00 84.56 99 LEU A C 1
ATOM 791 O O . LEU A 1 99 ? 8.096 -3.013 11.209 1.00 84.56 99 LEU A O 1
ATOM 795 N N . SER A 1 100 ? 7.060 -5.007 11.429 1.00 69.38 100 SER A N 1
ATOM 796 C CA . SER A 1 100 ? 7.322 -5.233 12.858 1.00 69.38 100 SER A CA 1
ATOM 797 C C . SER A 1 100 ? 8.619 -5.982 13.115 1.00 69.38 100 SER A C 1
ATOM 799 O O . SER A 1 100 ? 8.814 -7.012 12.429 1.00 69.38 100 SER A O 1
#

Solvent-accessible surface area (backbone atoms only — not comparable to full-atom values): 5800 Å² total; per-residue (Å²): 114,56,62,61,67,60,39,53,47,44,28,70,74,73,66,45,56,50,67,60,57,50,49,55,52,50,51,54,50,46,52,39,43,26,71,71,72,73,46,83,49,63,45,77,50,75,39,76,94,73,21,40,74,47,39,22,42,43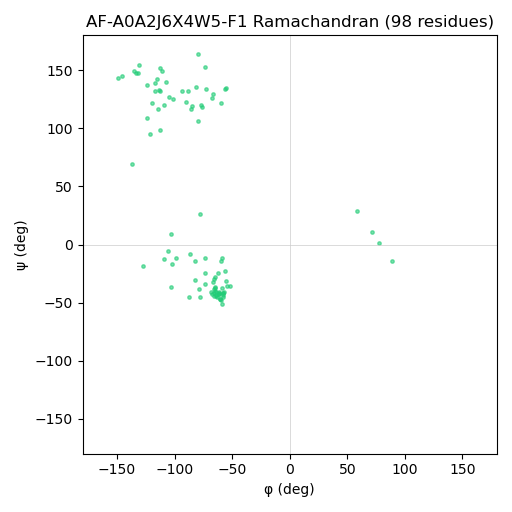,23,37,22,30,93,73,68,84,46,77,84,51,29,34,36,49,78,64,36,50,82,75,36,97,77,58,47,75,77,40,75,46,71,44,82,42,68,69,80,73,61,111

Radius of gyration: 16.47 Å; Cα contacts (8 Å, |Δi|>4): 143; chains: 1; bounding box: 34×25×46 Å

Foldseek 3Di:
DADLVVLVVCCVPVVDHSVNVVVVVVVVLQVLVCVQQVDNQKDWDADSVVRDIWIWRKAAAACDDPDPSRYDHQVRCCVFDVGDDHGDIGTHTDDSVVSD

Sequence (100 aa):
MIDIETLRNIEKEEGIPKEEIIEIIIESIKEAYKKHFGEENSVVKVNLAKGEIRLYAEKTIVEHVMNPLAEISPKEALNFTDNPKVGEKVLIEIPIKMLS